Protein AF-A0A520H0C1-F1 (afdb_monomer_lite)

Secondary structure (DSSP, 8-state):
--S-SB-TT-EEEEEEETTTTEEEEEEET-BS-HHHHHHHHHTS--B---SSS-SEEEEPPHHHHHHHHHHHHHHHHHHH--SSPPP----EEEE--S-GGG--GGGGS---S-S-TT-------

Foldseek 3Di:
DPDQQFAPPKDWDWFQDDPVRQTDIDIPRGGNDVPVVVVQLVPFDWDDDDQQEAFTKGFDDQVSVQSVQVNCQVVCCVRLVPVRQDHDPTDIDGDHPQDPVRRDPNNVDDDDPDDDSNDDDDDDD

Radius of gyration: 15.86 Å; chains: 1; bounding box: 33×43×38 Å

Structure (mmCIF, N/CA/C/O backbone):
data_AF-A0A520H0C1-F1
#
_entry.id   AF-A0A520H0C1-F1
#
loop_
_atom_site.group_PDB
_atom_site.id
_atom_site.type_symbol
_atom_site.label_atom_id
_atom_site.label_alt_id
_atom_site.label_comp_id
_atom_site.label_asym_id
_atom_site.label_entity_id
_atom_site.label_seq_id
_atom_site.pdbx_PDB_ins_code
_atom_site.Cartn_x
_atom_site.Cartn_y
_atom_site.Cartn_z
_atom_site.occupancy
_atom_site.B_iso_or_equiv
_atom_site.auth_seq_id
_atom_site.auth_comp_id
_atom_site.auth_asym_id
_atom_site.auth_atom_id
_atom_site.pdbx_PDB_model_num
ATOM 1 N N . MET A 1 1 ? -1.004 19.039 -4.896 1.00 57.31 1 MET A N 1
ATOM 2 C CA . MET A 1 1 ? -2.055 18.225 -5.542 1.00 57.31 1 MET A CA 1
ATOM 3 C C . MET A 1 1 ? -3.359 18.642 -4.912 1.00 57.31 1 MET A C 1
ATOM 5 O O . MET A 1 1 ? -3.452 18.529 -3.699 1.00 57.31 1 MET A O 1
ATOM 9 N N . ASP A 1 2 ? -4.301 19.153 -5.699 1.00 68.19 2 ASP A N 1
ATOM 10 C CA . ASP A 1 2 ? -5.553 19.696 -5.152 1.00 68.19 2 ASP A CA 1
ATOM 11 C C . ASP A 1 2 ? -6.660 18.634 -5.033 1.00 68.19 2 AS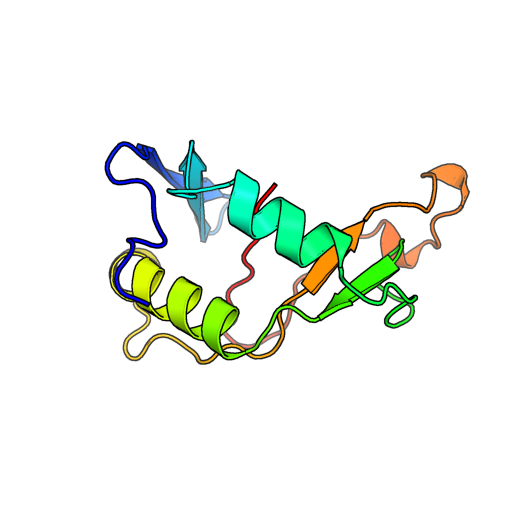P A C 1
ATOM 13 O O . ASP A 1 2 ? -7.619 18.823 -4.288 1.00 68.19 2 ASP A O 1
ATOM 17 N N . ASP A 1 3 ? -6.496 17.485 -5.697 1.00 79.62 3 ASP A N 1
ATOM 18 C CA . ASP A 1 3 ? -7.437 16.369 -5.611 1.00 79.62 3 ASP A CA 1
ATOM 19 C C . ASP A 1 3 ? -7.146 15.461 -4.405 1.00 79.62 3 ASP A C 1
ATOM 21 O O . ASP A 1 3 ? -5.976 15.193 -4.096 1.00 79.62 3 ASP A O 1
ATOM 25 N N . PRO A 1 4 ? -8.189 14.941 -3.730 1.00 88.75 4 PRO A N 1
ATOM 26 C CA . PRO A 1 4 ? -8.014 14.024 -2.614 1.00 88.75 4 PRO A CA 1
ATOM 27 C C . PRO A 1 4 ? -7.327 12.734 -3.074 1.00 88.75 4 PRO A C 1
ATOM 29 O O . PRO A 1 4 ? -7.689 12.151 -4.090 1.00 88.75 4 PRO A O 1
ATOM 32 N N . ILE A 1 5 ? -6.355 12.252 -2.296 1.00 95.25 5 ILE A N 1
ATOM 33 C CA . ILE A 1 5 ? -5.699 10.959 -2.553 1.00 95.25 5 ILE A CA 1
ATOM 34 C C . ILE A 1 5 ? -6.626 9.799 -2.185 1.00 95.25 5 ILE A C 1
ATOM 36 O O . ILE A 1 5 ? -6.772 8.838 -2.945 1.00 95.25 5 ILE A O 1
ATOM 40 N N . LEU A 1 6 ? -7.262 9.905 -1.018 1.00 97.44 6 LEU A N 1
ATOM 41 C CA . LEU A 1 6 ? -8.152 8.882 -0.492 1.00 97.44 6 LEU A CA 1
ATOM 42 C C . LEU A 1 6 ? -9.588 9.132 -0.939 1.00 97.44 6 LEU A C 1
ATOM 44 O O . LEU A 1 6 ? -10.094 10.249 -0.835 1.00 97.44 6 LEU A O 1
ATOM 48 N N . ASN A 1 7 ? -10.272 8.076 -1.361 1.00 97.88 7 ASN A N 1
ATOM 49 C CA . ASN A 1 7 ? -11.693 8.128 -1.669 1.00 97.88 7 ASN A CA 1
ATOM 50 C C . ASN A 1 7 ? -12.487 8.537 -0.411 1.00 97.88 7 ASN A C 1
ATOM 52 O O . ASN A 1 7 ? -12.335 7.902 0.642 1.00 97.88 7 ASN A O 1
ATOM 56 N N . PRO A 1 8 ? -13.341 9.574 -0.465 1.00 95.94 8 PRO A N 1
ATOM 57 C CA . PRO A 1 8 ? -14.160 9.965 0.681 1.00 95.94 8 PRO A CA 1
ATOM 58 C C . PRO A 1 8 ? -15.211 8.914 1.064 1.00 95.94 8 PRO A C 1
ATOM 60 O O . PRO A 1 8 ? -15.639 8.894 2.213 1.00 95.94 8 PRO A O 1
ATOM 63 N N . ALA A 1 9 ? -15.606 8.039 0.134 1.00 97.50 9 ALA A N 1
ATOM 64 C CA . ALA A 1 9 ? -16.568 6.963 0.367 1.00 97.50 9 ALA A CA 1
ATOM 65 C C . ALA A 1 9 ? -15.923 5.636 0.814 1.00 97.50 9 ALA A C 1
ATOM 67 O O . ALA A 1 9 ? -16.641 4.653 0.988 1.00 97.50 9 ALA A O 1
ATOM 68 N N . ARG A 1 10 ? -14.592 5.595 0.999 1.00 98.19 10 ARG A N 1
ATOM 69 C CA . ARG A 1 10 ? -13.865 4.395 1.448 1.00 98.19 10 ARG A CA 1
ATOM 70 C C . ARG A 1 10 ? -14.419 3.857 2.765 1.00 98.19 10 ARG A C 1
ATOM 72 O O . ARG A 1 10 ? -14.776 4.630 3.659 1.00 98.19 10 ARG A O 1
ATOM 79 N N . THR A 1 11 ? -14.384 2.544 2.939 1.00 98.44 11 THR A N 1
ATOM 80 C CA . THR A 1 11 ? -14.671 1.909 4.230 1.00 98.44 11 THR A CA 1
ATOM 81 C C . THR A 1 11 ? -13.377 1.500 4.909 1.00 98.44 11 THR A C 1
ATOM 83 O O . THR A 1 11 ? -12.449 1.034 4.259 1.00 98.44 11 THR A O 1
ATOM 86 N N . VAL A 1 12 ? -13.304 1.688 6.226 1.00 98.44 12 VAL A N 1
ATOM 87 C CA . VAL A 1 12 ? -12.127 1.345 7.032 1.00 98.44 12 VAL A CA 1
ATOM 88 C C . VAL A 1 12 ? -12.534 0.324 8.084 1.00 98.44 12 VAL A C 1
ATOM 90 O O . VAL A 1 12 ? -13.474 0.554 8.845 1.00 98.44 12 VAL A O 1
ATOM 93 N N . ALA A 1 13 ? -11.799 -0.780 8.153 1.00 98.31 13 ALA A N 1
ATOM 94 C CA . ALA A 1 13 ? -11.926 -1.790 9.190 1.00 98.31 13 ALA A CA 1
ATOM 95 C C . ALA A 1 13 ? -10.570 -2.033 9.860 1.00 98.31 13 ALA A C 1
ATOM 97 O O . ALA A 1 13 ? -9.534 -2.098 9.200 1.00 98.31 13 ALA A O 1
ATOM 98 N N . VAL A 1 14 ? -10.578 -2.187 11.185 1.00 98.19 14 VAL A N 1
ATOM 99 C CA . VAL A 1 14 ? -9.389 -2.565 11.956 1.00 98.19 14 VAL A CA 1
ATOM 100 C C . VAL A 1 14 ? -9.596 -3.962 12.519 1.00 98.19 14 VAL A C 1
ATOM 102 O O . VAL A 1 14 ? -10.467 -4.197 13.357 1.00 98.19 14 VAL A O 1
ATOM 105 N N . HIS A 1 15 ? -8.762 -4.890 12.073 1.00 97.94 15 HIS A N 1
ATOM 106 C CA . HIS A 1 15 ? -8.725 -6.267 12.537 1.00 97.94 15 HIS A CA 1
ATOM 107 C C . HIS A 1 15 ? -7.624 -6.451 13.581 1.00 97.94 15 HIS A C 1
ATOM 109 O O . HIS A 1 15 ? -6.693 -5.654 13.685 1.00 97.94 15 HIS A O 1
ATOM 115 N N . ARG A 1 16 ? -7.730 -7.516 14.377 1.00 97.44 16 ARG A N 1
ATOM 116 C CA . ARG A 1 16 ? -6.712 -7.917 15.354 1.00 97.44 16 ARG A CA 1
ATOM 117 C C . ARG A 1 16 ? -6.230 -9.309 14.981 1.00 97.44 16 ARG A C 1
ATOM 119 O O . ARG A 1 16 ? -7.015 -10.252 15.029 1.00 97.44 16 ARG A O 1
ATOM 126 N N . GLN A 1 17 ? -4.965 -9.418 14.595 1.00 94.88 17 GLN A N 1
ATOM 127 C CA . GLN A 1 17 ? -4.382 -10.640 14.057 1.00 94.88 17 GLN A CA 1
ATOM 128 C C . GLN A 1 17 ? -3.484 -11.334 15.089 1.00 94.88 17 GLN A C 1
ATOM 130 O O . GLN A 1 17 ? -2.701 -10.692 15.791 1.00 94.88 17 GLN A O 1
ATOM 135 N N . GLY A 1 18 ? -3.580 -12.665 15.149 1.00 94.62 18 GLY A N 1
ATOM 136 C CA . GLY A 1 18 ? -2.745 -13.505 16.011 1.00 94.62 18 GLY A CA 1
ATOM 137 C C . GLY A 1 18 ? -3.030 -13.363 17.512 1.00 94.62 18 GLY A C 1
ATOM 138 O O . GLY A 1 18 ? -3.917 -12.625 17.941 1.00 94.62 18 GLY A O 1
ATOM 139 N N . ALA A 1 19 ? -2.259 -14.091 18.326 1.00 96.44 19 ALA A N 1
ATOM 140 C CA . ALA A 1 19 ? -2.388 -14.064 19.787 1.00 96.44 19 ALA A CA 1
ATOM 141 C C . ALA A 1 19 ? -1.998 -12.702 20.388 1.00 96.44 19 ALA A C 1
ATOM 143 O O . ALA A 1 19 ? -2.582 -12.267 21.377 1.00 96.44 19 ALA A O 1
ATOM 144 N N . GLU A 1 20 ? -1.057 -12.007 19.749 1.00 93.12 20 GLU A N 1
ATOM 145 C CA . GLU A 1 20 ? -0.596 -10.668 20.134 1.00 93.12 20 GLU A CA 1
ATOM 146 C C . GLU A 1 20 ? -1.611 -9.565 19.816 1.00 93.12 20 GLU A C 1
ATOM 148 O O . GLU A 1 20 ? -1.456 -8.433 20.267 1.00 93.12 20 GLU A O 1
ATOM 153 N N . ARG A 1 21 ? -2.670 -9.885 19.058 1.00 95.44 21 ARG A N 1
ATOM 154 C CA . ARG A 1 21 ? -3.700 -8.931 18.630 1.00 95.44 21 ARG A CA 1
ATOM 155 C C . ARG A 1 21 ? -3.117 -7.727 17.877 1.00 95.44 21 ARG A C 1
ATOM 157 O O . ARG A 1 21 ? -3.608 -6.603 18.042 1.00 95.44 21 ARG A O 1
ATOM 164 N N . GLN A 1 22 ? -2.119 -7.967 17.026 1.00 93.44 22 GLN A N 1
ATOM 165 C CA . GLN A 1 22 ? -1.528 -6.920 16.194 1.00 93.44 22 GLN A CA 1
ATOM 166 C C . GLN A 1 22 ? -2.617 -6.290 15.311 1.00 93.44 22 GLN A C 1
ATOM 168 O O . GLN A 1 22 ? -3.396 -7.030 14.694 1.00 93.44 22 GLN A O 1
ATOM 173 N N . PRO A 1 23 ? -2.758 -4.952 15.298 1.00 96.50 23 PRO A N 1
ATOM 174 C CA . PRO A 1 23 ? -3.744 -4.295 14.455 1.00 96.50 23 PRO A CA 1
ATOM 175 C C . PRO A 1 23 ? -3.401 -4.454 12.971 1.00 96.50 23 PRO A C 1
ATOM 177 O O . PRO A 1 23 ? -2.252 -4.304 12.570 1.00 96.50 23 PRO A O 1
ATOM 180 N N . VAL A 1 24 ? -4.419 -4.719 12.155 1.00 97.19 24 VAL A N 1
ATOM 181 C CA . VAL A 1 24 ? -4.333 -4.704 10.690 1.00 97.19 24 VAL A CA 1
ATOM 182 C C . VAL A 1 24 ? -5.453 -3.823 10.167 1.00 97.19 24 VAL A C 1
ATOM 184 O O . VAL A 1 24 ? -6.620 -4.057 10.481 1.00 97.19 24 VAL A O 1
ATOM 187 N N . ILE A 1 25 ? -5.099 -2.811 9.384 1.00 98.12 25 ILE A N 1
ATOM 188 C CA . ILE A 1 25 ? -6.063 -1.899 8.771 1.00 98.12 25 ILE A CA 1
ATOM 189 C C . ILE A 1 25 ? -6.387 -2.409 7.373 1.00 98.12 25 ILE A C 1
ATOM 191 O O . ILE A 1 25 ? -5.485 -2.630 6.569 1.00 98.12 25 ILE A O 1
ATOM 195 N N . VAL A 1 26 ? -7.673 -2.570 7.088 1.00 98.19 26 VAL A N 1
ATOM 196 C CA . VAL A 1 26 ? -8.192 -2.847 5.749 1.00 98.19 26 VAL A CA 1
ATOM 197 C C . VAL A 1 26 ? -9.017 -1.645 5.318 1.00 98.19 26 VAL A C 1
ATOM 199 O O . VAL A 1 26 ? -9.875 -1.174 6.068 1.00 98.19 26 VAL A O 1
ATOM 202 N N . ILE A 1 27 ? -8.713 -1.122 4.132 1.00 98.38 27 ILE A N 1
ATOM 203 C CA . ILE A 1 27 ? -9.413 0.016 3.541 1.00 98.38 27 ILE A CA 1
ATOM 204 C C . ILE A 1 27 ? -9.920 -0.406 2.167 1.00 98.38 27 ILE A C 1
ATOM 206 O O . ILE A 1 27 ? -9.115 -0.594 1.255 1.00 98.38 27 ILE A O 1
ATOM 210 N N . ASP A 1 28 ? -11.234 -0.539 2.023 1.00 98.44 28 ASP A N 1
ATOM 211 C CA . ASP A 1 28 ? -11.845 -0.838 0.728 1.00 98.44 28 ASP A CA 1
ATOM 212 C C . ASP A 1 28 ? -12.091 0.458 -0.049 1.00 98.44 28 ASP A C 1
ATOM 214 O O . ASP A 1 28 ? -12.369 1.512 0.534 1.00 98.44 28 ASP A O 1
ATOM 218 N N . ASP A 1 29 ? -11.962 0.376 -1.375 1.00 97.62 29 ASP A N 1
ATOM 219 C CA . ASP A 1 29 ? -12.076 1.505 -2.302 1.00 97.62 29 ASP A CA 1
ATOM 220 C C . ASP A 1 29 ? -11.173 2.694 -1.931 1.00 97.62 29 ASP A C 1
ATOM 222 O O . ASP A 1 29 ? -11.589 3.844 -2.015 1.00 97.62 29 ASP A O 1
ATOM 226 N N . VAL A 1 30 ? -9.928 2.432 -1.509 1.00 97.75 30 VAL A N 1
ATOM 227 C CA . VAL A 1 30 ? -9.034 3.430 -0.888 1.00 97.75 30 VAL A CA 1
ATOM 228 C C . VAL A 1 30 ? -8.690 4.639 -1.767 1.00 97.75 30 VAL A C 1
ATOM 230 O O . VAL A 1 30 ? -8.611 5.749 -1.243 1.00 97.75 30 VAL A O 1
ATOM 233 N N . LEU A 1 31 ? -8.488 4.465 -3.076 1.00 97.31 31 LEU A N 1
ATOM 234 C CA . LEU A 1 31 ? -8.015 5.526 -3.979 1.00 97.31 31 LEU A CA 1
ATOM 235 C C . LEU A 1 31 ? -9.180 6.343 -4.545 1.00 97.31 31 LEU A C 1
ATOM 237 O O . LEU A 1 31 ? -10.119 5.772 -5.093 1.00 97.31 31 LEU A O 1
ATOM 241 N N . ALA A 1 32 ? -9.095 7.675 -4.487 1.00 97.44 32 ALA A N 1
ATOM 242 C CA . ALA A 1 32 ? -10.112 8.544 -5.092 1.00 97.44 32 ALA A CA 1
ATOM 243 C C . ALA A 1 32 ? -10.112 8.477 -6.630 1.00 97.44 32 ALA A C 1
ATOM 245 O O . ALA A 1 32 ? -11.172 8.500 -7.249 1.00 97.44 32 ALA A O 1
ATOM 246 N N . ASP A 1 33 ? -8.928 8.359 -7.240 1.00 96.69 33 ASP A N 1
ATOM 247 C CA . ASP A 1 33 ? -8.754 8.187 -8.686 1.00 96.69 33 ASP A CA 1
ATOM 248 C C . ASP A 1 33 ? -7.797 7.020 -8.986 1.00 96.69 33 ASP A C 1
ATOM 250 O O . ASP A 1 33 ? -6.606 7.226 -9.238 1.00 96.69 33 ASP A O 1
ATOM 254 N N . PRO A 1 34 ? -8.287 5.768 -8.981 1.00 96.25 34 PRO A N 1
ATOM 255 C CA . PRO A 1 34 ? -7.456 4.611 -9.301 1.00 96.25 34 PRO A CA 1
ATOM 256 C C . PRO A 1 34 ? -6.894 4.639 -10.735 1.00 96.25 34 PRO A C 1
ATOM 258 O O . PRO A 1 34 ? -5.880 4.000 -11.011 1.00 96.25 34 PRO A O 1
ATOM 261 N N . ALA A 1 35 ? -7.539 5.342 -11.678 1.00 96.88 35 ALA A N 1
ATOM 262 C CA . ALA A 1 35 ? -7.078 5.406 -13.066 1.00 96.88 35 ALA A CA 1
ATOM 263 C C . ALA A 1 35 ? -5.765 6.187 -13.180 1.00 96.88 35 ALA A C 1
ATOM 265 O O . ALA A 1 35 ? -4.846 5.742 -13.865 1.00 96.88 35 ALA A O 1
ATOM 266 N N . ARG A 1 36 ? -5.640 7.287 -12.437 1.00 95.50 36 ARG A N 1
ATOM 267 C CA . ARG A 1 36 ? -4.408 8.071 -12.356 1.00 95.50 36 ARG A CA 1
ATOM 268 C C . ARG A 1 36 ? -3.221 7.272 -11.799 1.00 95.50 36 ARG A C 1
ATOM 270 O O . ARG A 1 36 ? -2.121 7.374 -12.338 1.00 95.50 36 ARG A O 1
ATOM 277 N N . TRP A 1 37 ? -3.430 6.456 -10.763 1.00 96.06 37 TRP A N 1
ATOM 278 C CA . TRP A 1 37 ? -2.374 5.583 -10.223 1.00 96.06 37 TRP A CA 1
ATOM 279 C C . TRP A 1 37 ? -1.972 4.487 -11.213 1.00 96.06 37 TRP A C 1
ATOM 281 O O . TRP A 1 37 ? -0.783 4.220 -11.374 1.00 96.06 37 TRP A O 1
ATOM 291 N N . ARG A 1 38 ? -2.940 3.902 -11.933 1.00 97.06 38 ARG A N 1
ATOM 292 C CA . ARG A 1 38 ? -2.662 2.931 -13.002 1.00 97.06 38 ARG A CA 1
ATOM 293 C C . ARG A 1 38 ? -1.852 3.539 -14.142 1.00 97.06 38 ARG A C 1
ATOM 295 O O . ARG A 1 38 ? -0.858 2.947 -14.535 1.00 97.06 38 ARG A O 1
ATOM 302 N N . ALA A 1 39 ? -2.208 4.733 -14.612 1.00 97.38 39 ALA A N 1
ATOM 303 C CA . ALA A 1 39 ? -1.457 5.417 -15.664 1.00 97.38 39 ALA A CA 1
ATOM 304 C C . ALA A 1 39 ? -0.002 5.709 -15.246 1.00 97.38 39 ALA A C 1
ATOM 306 O O . ALA A 1 39 ? 0.922 5.528 -16.037 1.00 97.38 39 ALA A O 1
ATOM 307 N N . ALA A 1 40 ? 0.221 6.113 -13.988 1.00 96.31 40 ALA A N 1
ATOM 308 C CA . ALA A 1 40 ? 1.570 6.284 -13.446 1.00 96.31 40 ALA A CA 1
ATOM 309 C C . ALA A 1 40 ? 2.337 4.951 -13.386 1.00 96.31 40 ALA A C 1
ATOM 311 O O . ALA A 1 40 ? 3.505 4.893 -13.767 1.00 96.31 40 ALA A O 1
ATOM 312 N N . ALA A 1 41 ? 1.669 3.875 -12.961 1.00 97.50 41 ALA A N 1
ATOM 313 C CA . ALA A 1 41 ? 2.250 2.540 -12.928 1.00 97.50 41 ALA A CA 1
ATOM 314 C C . ALA A 1 41 ? 2.607 2.027 -14.332 1.00 97.50 41 ALA A C 1
ATOM 316 O O . ALA A 1 41 ? 3.661 1.423 -14.488 1.00 97.50 41 ALA A O 1
ATOM 317 N N . GLU A 1 42 ? 1.781 2.273 -15.351 1.00 97.75 42 GLU A N 1
ATOM 318 C CA . GLU A 1 42 ? 2.035 1.876 -16.746 1.00 97.75 42 GLU A CA 1
ATOM 319 C C . GLU A 1 42 ? 3.270 2.562 -17.346 1.00 97.75 42 GLU A C 1
ATOM 321 O O . GLU A 1 42 ? 3.964 1.968 -18.170 1.00 97.75 42 GLU A O 1
ATOM 326 N N . ALA A 1 43 ? 3.572 3.788 -16.913 1.00 97.06 43 ALA A N 1
ATOM 327 C CA . ALA A 1 43 ? 4.745 4.544 -17.350 1.00 97.06 43 ALA A CA 1
ATOM 328 C C . ALA A 1 43 ? 6.041 4.182 -16.594 1.00 97.06 43 ALA A C 1
ATOM 330 O O . ALA A 1 43 ? 7.102 4.723 -16.910 1.00 97.06 43 ALA A O 1
ATOM 331 N N . GLY A 1 44 ? 5.967 3.312 -15.582 1.00 96.75 44 GLY A N 1
ATOM 332 C CA . GLY A 1 44 ? 7.103 2.950 -14.738 1.00 96.75 44 GLY A CA 1
ATOM 333 C C . GLY A 1 44 ? 8.175 2.132 -15.467 1.00 96.75 44 GLY A C 1
ATOM 334 O O . GLY A 1 44 ? 7.872 1.289 -16.310 1.00 96.75 44 GLY A O 1
ATOM 335 N N . ASP A 1 45 ? 9.441 2.335 -15.095 1.00 96.81 45 ASP A N 1
ATOM 336 C CA . ASP A 1 45 ? 10.554 1.490 -15.543 1.00 96.81 45 ASP A CA 1
ATOM 337 C C . ASP A 1 45 ? 10.696 0.276 -14.613 1.00 96.81 45 ASP A C 1
ATOM 339 O O . ASP A 1 45 ? 11.162 0.388 -13.474 1.00 96.81 45 ASP A O 1
ATOM 343 N N . TYR A 1 46 ? 10.220 -0.884 -15.072 1.00 97.81 46 TYR A N 1
ATOM 344 C CA . TYR A 1 46 ? 10.158 -2.095 -14.259 1.00 97.81 46 TYR A CA 1
ATOM 345 C C . TYR A 1 46 ? 11.428 -2.927 -14.367 1.00 97.81 46 TYR A C 1
ATOM 347 O O . TYR A 1 46 ? 11.782 -3.443 -15.428 1.00 97.81 46 TYR A O 1
ATOM 355 N N . ALA A 1 47 ? 12.031 -3.197 -13.215 1.00 96.44 47 ALA A N 1
ATOM 356 C CA . ALA A 1 47 ? 13.177 -4.082 -13.098 1.00 96.44 47 ALA A CA 1
ATOM 357 C C . ALA A 1 47 ? 13.040 -5.021 -11.898 1.00 96.44 47 ALA A C 1
ATOM 359 O O . ALA A 1 47 ? 12.205 -4.846 -11.010 1.00 96.44 47 ALA A O 1
ATOM 360 N N . ARG A 1 48 ? 13.881 -6.056 -11.850 1.00 93.56 48 ARG A N 1
ATOM 361 C CA . ARG A 1 48 ? 14.006 -6.883 -10.644 1.00 93.56 48 ARG A CA 1
ATOM 362 C C . ARG A 1 48 ? 14.723 -6.075 -9.565 1.00 93.56 48 ARG A C 1
ATOM 364 O O . ARG A 1 48 ? 15.847 -5.634 -9.788 1.00 93.56 48 ARG A O 1
ATOM 371 N N . VAL A 1 49 ? 14.107 -5.945 -8.391 1.00 86.12 49 VAL A N 1
ATOM 372 C CA . VAL A 1 49 ? 14.691 -5.235 -7.243 1.00 86.12 49 VAL A CA 1
ATOM 373 C C . VAL A 1 49 ? 14.983 -6.241 -6.130 1.00 86.12 49 VAL A C 1
ATOM 375 O O . VAL A 1 49 ? 14.090 -6.684 -5.413 1.00 86.12 49 VAL A O 1
ATOM 378 N N . GLY A 1 50 ? 16.255 -6.628 -6.009 1.00 85.62 50 GLY A N 1
ATOM 379 C CA . GLY A 1 50 ? 16.727 -7.567 -4.989 1.00 85.62 50 GLY A CA 1
ATOM 380 C C . GLY A 1 50 ? 16.370 -9.040 -5.245 1.00 85.62 50 GLY A C 1
ATOM 381 O O . GLY A 1 50 ? 15.822 -9.419 -6.280 1.00 85.62 50 GLY A O 1
ATOM 382 N N . ALA A 1 51 ? 16.740 -9.901 -4.292 1.00 84.69 51 ALA A N 1
ATOM 383 C CA . ALA A 1 51 ? 16.544 -11.353 -4.384 1.00 84.69 51 ALA A CA 1
ATOM 384 C C . ALA A 1 51 ? 15.309 -11.862 -3.615 1.00 84.69 51 ALA A C 1
ATOM 386 O O . ALA A 1 51 ? 14.819 -12.960 -3.888 1.00 84.69 51 ALA A O 1
ATOM 387 N N . HIS A 1 52 ? 14.811 -11.078 -2.656 1.00 88.19 52 HIS A N 1
ATOM 388 C CA . HIS A 1 52 ? 13.816 -11.525 -1.676 1.00 88.19 52 HIS A CA 1
ATOM 389 C C . HIS A 1 52 ? 12.374 -11.405 -2.165 1.00 88.19 52 HIS A C 1
ATOM 391 O O . HIS A 1 52 ? 11.544 -12.231 -1.800 1.00 88.19 52 HIS A O 1
ATOM 397 N N . TYR A 1 53 ? 12.090 -10.439 -3.037 1.00 88.75 53 TYR A N 1
ATOM 398 C CA . TYR A 1 53 ? 10.754 -10.233 -3.581 1.00 88.75 53 TYR A CA 1
ATOM 399 C C . TYR A 1 53 ? 10.701 -10.706 -5.038 1.00 88.75 53 TYR A C 1
ATOM 401 O O . TYR A 1 53 ? 11.501 -10.246 -5.858 1.00 88.75 53 TYR A O 1
ATOM 409 N N . PRO A 1 54 ? 9.817 -11.658 -5.379 1.00 91.81 54 PRO A N 1
ATOM 410 C CA . PRO A 1 54 ? 9.663 -12.107 -6.755 1.00 91.81 54 PRO A CA 1
ATOM 411 C C . PRO A 1 54 ? 9.015 -11.025 -7.627 1.00 91.81 54 PRO A C 1
ATOM 413 O O . PRO A 1 54 ? 8.325 -10.137 -7.132 1.00 91.81 54 PRO A O 1
ATOM 416 N N . GLY A 1 55 ? 9.181 -11.148 -8.943 1.00 94.31 55 GLY A N 1
ATOM 417 C CA . GLY A 1 55 ? 8.582 -10.231 -9.907 1.00 94.31 55 GLY A CA 1
ATOM 418 C C . GLY A 1 55 ? 9.458 -9.033 -10.271 1.00 94.31 55 GLY A C 1
ATOM 419 O O . GLY A 1 55 ? 10.688 -9.082 -10.171 1.00 94.31 55 GLY A O 1
ATOM 420 N N . VAL A 1 56 ? 8.803 -7.976 -10.750 1.00 96.56 56 VAL A N 1
ATOM 421 C CA . VAL A 1 56 ? 9.431 -6.711 -11.154 1.00 96.56 56 VAL A CA 1
ATOM 422 C C . VAL A 1 56 ? 8.758 -5.536 -10.459 1.00 96.56 56 VAL A C 1
ATOM 424 O O . VAL A 1 56 ? 7.584 -5.607 -10.092 1.00 96.56 56 VAL A O 1
ATOM 427 N N . ARG A 1 57 ? 9.514 -4.457 -10.270 1.00 97.56 57 ARG A N 1
ATOM 428 C CA . ARG A 1 57 ? 9.076 -3.249 -9.579 1.00 97.56 57 ARG A CA 1
ATOM 429 C C . ARG A 1 57 ? 9.535 -1.999 -10.313 1.00 97.56 57 ARG A C 1
ATOM 431 O O . ARG A 1 57 ? 10.625 -2.001 -10.880 1.00 97.56 57 ARG A O 1
ATOM 438 N N . ALA A 1 58 ? 8.728 -0.953 -10.226 1.00 97.56 58 ALA A N 1
ATOM 439 C CA . ALA A 1 58 ? 9.083 0.416 -10.577 1.00 97.56 58 ALA A CA 1
ATOM 440 C C . ALA A 1 58 ? 8.913 1.29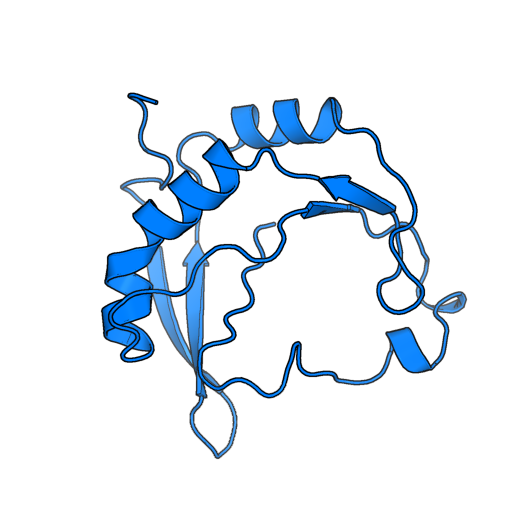7 -9.332 1.00 97.56 58 ALA A C 1
ATOM 442 O O . ALA A 1 58 ? 8.019 1.050 -8.519 1.00 97.56 58 ALA A O 1
ATOM 443 N N . PHE A 1 59 ? 9.769 2.301 -9.151 1.00 96.94 59 PHE A N 1
ATOM 444 C CA . PHE A 1 59 ? 9.625 3.237 -8.033 1.00 96.94 59 PHE A CA 1
ATOM 445 C C . PHE A 1 59 ? 8.347 4.066 -8.179 1.00 96.94 59 PHE A C 1
ATOM 447 O O . PHE A 1 59 ? 8.010 4.513 -9.275 1.00 96.94 59 PHE A O 1
ATOM 454 N N . VAL A 1 60 ? 7.655 4.287 -7.063 1.00 97.50 60 VAL A N 1
ATOM 455 C CA . VAL A 1 60 ? 6.621 5.323 -6.973 1.00 97.50 60 VAL A CA 1
ATOM 456 C C . VAL A 1 60 ? 7.323 6.661 -6.773 1.00 97.50 60 VAL A C 1
ATOM 458 O O . VAL A 1 60 ? 8.312 6.745 -6.041 1.00 97.50 60 VAL A O 1
ATOM 461 N N . ASP A 1 61 ? 6.811 7.703 -7.421 1.00 95.50 61 ASP A N 1
ATOM 462 C CA . ASP A 1 61 ? 7.280 9.067 -7.200 1.00 95.50 61 ASP A CA 1
ATOM 463 C C . ASP A 1 61 ? 7.195 9.442 -5.708 1.00 95.50 61 ASP A C 1
ATOM 465 O O . ASP A 1 61 ? 6.209 9.136 -5.027 1.00 95.50 61 ASP A O 1
ATOM 469 N N . ARG A 1 62 ? 8.245 10.085 -5.187 1.00 95.75 62 ARG A N 1
ATOM 470 C CA . ARG A 1 62 ? 8.349 10.386 -3.755 1.00 95.75 62 ARG A CA 1
ATOM 471 C C . ARG A 1 62 ? 7.204 11.275 -3.273 1.00 95.75 62 ARG A C 1
ATOM 473 O O . ARG A 1 62 ? 6.646 10.982 -2.218 1.00 95.75 62 ARG A O 1
ATOM 480 N N . ASP A 1 63 ? 6.802 12.278 -4.049 1.00 95.44 63 ASP A N 1
ATOM 481 C CA . ASP A 1 63 ? 5.743 13.205 -3.641 1.00 95.44 63 ASP A CA 1
ATOM 482 C C . ASP A 1 63 ? 4.394 12.483 -3.531 1.00 95.44 63 ASP A C 1
ATOM 484 O O . ASP A 1 63 ? 3.573 12.799 -2.670 1.00 95.44 63 ASP A O 1
ATOM 488 N N . TRP A 1 64 ? 4.163 11.468 -4.368 1.00 95.81 64 TRP A N 1
ATOM 489 C CA . TRP A 1 64 ? 2.959 10.639 -4.296 1.00 95.81 64 TRP A CA 1
ATOM 490 C C . TRP A 1 64 ? 2.962 9.720 -3.080 1.00 95.81 64 TRP A C 1
ATOM 492 O O . TRP A 1 64 ? 1.930 9.563 -2.422 1.00 95.81 64 TRP A O 1
ATOM 502 N N . ALA A 1 65 ? 4.108 9.110 -2.778 1.00 97.00 65 ALA A N 1
ATOM 503 C CA . ALA A 1 65 ? 4.242 8.248 -1.614 1.00 97.00 65 ALA A CA 1
ATOM 504 C C . ALA A 1 65 ? 4.094 9.048 -0.310 1.00 97.00 65 ALA A C 1
ATOM 506 O O . ALA A 1 65 ? 3.353 8.633 0.584 1.00 97.00 65 ALA A O 1
ATOM 507 N N . ASP A 1 66 ? 4.725 10.221 -0.230 1.00 96.88 66 ASP A N 1
ATOM 508 C CA . ASP A 1 66 ? 4.625 11.113 0.924 1.00 96.88 66 ASP A CA 1
ATOM 509 C C . ASP A 1 66 ? 3.191 11.661 1.075 1.00 96.88 66 ASP A C 1
ATOM 511 O O . ASP A 1 66 ? 2.649 11.642 2.179 1.00 96.88 66 ASP A O 1
ATOM 515 N N . ALA A 1 67 ? 2.506 12.011 -0.022 1.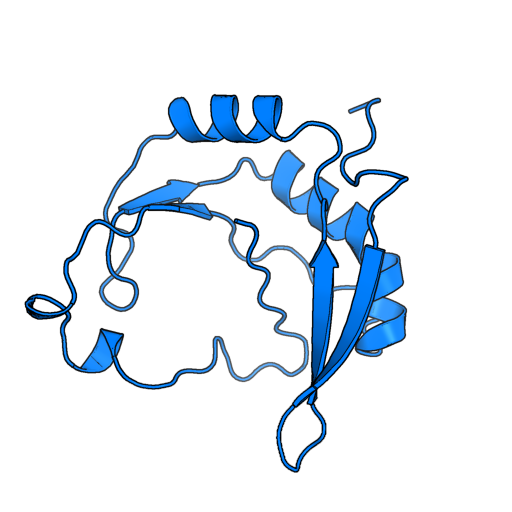00 95.81 67 ALA A N 1
ATOM 516 C CA . ALA A 1 67 ? 1.098 12.420 0.023 1.00 95.81 67 ALA A CA 1
ATOM 517 C C . ALA A 1 67 ? 0.147 11.298 0.483 1.00 95.81 67 ALA A C 1
ATOM 519 O O . ALA A 1 67 ? -0.805 11.559 1.220 1.00 95.81 67 ALA A O 1
ATOM 520 N N . MET A 1 68 ? 0.387 10.045 0.076 1.00 96.88 68 MET A N 1
ATOM 521 C CA . MET A 1 68 ? -0.359 8.886 0.586 1.00 96.88 68 MET A CA 1
ATOM 522 C C . MET A 1 68 ? -0.115 8.692 2.087 1.00 96.88 68 MET A C 1
ATOM 524 O O . MET A 1 68 ? -1.068 8.500 2.844 1.00 96.88 68 MET A O 1
ATOM 528 N N . ARG A 1 69 ? 1.146 8.783 2.531 1.00 96.81 69 ARG A N 1
ATOM 529 C CA . ARG A 1 69 ? 1.511 8.709 3.953 1.00 96.81 69 ARG A CA 1
ATOM 530 C C . ARG A 1 69 ? 0.793 9.785 4.755 1.00 96.81 69 ARG A C 1
ATOM 532 O O . ARG A 1 69 ? 0.188 9.460 5.772 1.00 96.81 69 ARG A O 1
ATOM 539 N N . ASP A 1 70 ? 0.818 11.031 4.293 1.00 96.81 70 ASP A N 1
ATOM 540 C CA . ASP A 1 70 ? 0.169 12.160 4.964 1.00 96.81 70 ASP A CA 1
ATOM 541 C C . ASP A 1 70 ? -1.353 11.966 5.038 1.00 96.81 70 ASP A C 1
ATOM 543 O O . ASP A 1 70 ? -1.963 12.204 6.081 1.00 96.81 70 ASP A O 1
ATOM 547 N N . ALA A 1 71 ? -1.974 11.458 3.969 1.00 96.50 71 ALA A N 1
ATOM 548 C CA . ALA A 1 71 ? -3.407 11.181 3.951 1.00 96.50 71 ALA A CA 1
ATOM 549 C C . ALA A 1 71 ? -3.815 10.039 4.902 1.00 96.50 71 ALA A C 1
ATOM 551 O O . ALA A 1 71 ? -4.912 10.063 5.466 1.00 96.50 71 ALA A O 1
ATOM 552 N N . LEU A 1 72 ? -2.944 9.044 5.097 1.00 96.81 72 LEU A N 1
ATOM 553 C CA . LEU A 1 72 ? -3.146 7.942 6.042 1.00 96.81 72 LEU A CA 1
ATOM 554 C C . LEU A 1 72 ? -2.721 8.292 7.476 1.00 96.81 72 LEU A C 1
ATOM 556 O O . LEU A 1 72 ? -3.102 7.576 8.402 1.00 96.81 72 LEU A O 1
ATOM 560 N N . ALA A 1 73 ? -1.966 9.375 7.681 1.00 96.81 73 ALA A N 1
ATOM 561 C CA . ALA A 1 73 ? -1.311 9.676 8.950 1.00 96.81 73 ALA A CA 1
ATOM 562 C C . ALA A 1 73 ? -2.255 9.682 10.169 1.00 96.81 73 ALA A C 1
ATOM 564 O O . ALA A 1 73 ? -1.910 9.027 11.152 1.00 96.81 73 ALA A O 1
ATOM 565 N N . PRO A 1 74 ? -3.457 10.297 10.133 1.00 96.00 74 PRO A N 1
ATOM 566 C CA . PRO A 1 74 ? -4.368 10.256 11.280 1.00 96.00 74 PRO A CA 1
ATOM 567 C C . PRO A 1 74 ? -4.765 8.825 11.668 1.00 96.00 74 PRO A C 1
ATOM 569 O O . PRO A 1 74 ? -4.761 8.458 12.837 1.00 96.00 74 PRO A O 1
ATOM 572 N N . LEU A 1 75 ? -5.038 7.982 10.670 1.00 96.31 75 LEU A N 1
ATOM 573 C CA . LEU A 1 75 ? -5.439 6.595 10.883 1.00 96.31 75 LEU A CA 1
ATOM 574 C C . LEU A 1 75 ? -4.282 5.740 11.423 1.00 96.31 75 LEU A C 1
ATOM 576 O O . LEU A 1 75 ? -4.500 4.868 12.269 1.00 96.31 75 LEU A O 1
ATOM 580 N N . LEU A 1 76 ? -3.058 5.996 10.948 1.00 96.69 76 LEU A N 1
ATOM 581 C CA . LEU A 1 76 ? -1.853 5.331 11.440 1.00 96.69 76 LEU A CA 1
ATOM 582 C C . LEU A 1 76 ? -1.540 5.736 12.886 1.00 96.69 76 LEU A C 1
ATOM 584 O O . LEU A 1 76 ? -1.278 4.861 13.713 1.00 96.69 76 LEU A O 1
ATOM 588 N N . ALA A 1 77 ? -1.626 7.030 13.198 1.00 96.50 77 ALA A N 1
ATOM 589 C CA . ALA A 1 77 ? -1.417 7.553 14.543 1.00 96.50 77 ALA A CA 1
ATOM 590 C C . ALA A 1 77 ? -2.415 6.946 15.539 1.00 96.50 77 ALA A C 1
ATOM 592 O O . ALA A 1 77 ? -1.999 6.376 16.547 1.00 96.50 77 ALA A O 1
ATOM 593 N N . ASP A 1 78 ? -3.710 6.960 15.214 1.00 96.62 78 ASP A N 1
ATOM 594 C CA . ASP A 1 78 ? -4.764 6.446 16.097 1.00 96.62 78 ASP A CA 1
ATOM 595 C C . ASP A 1 78 ? -4.680 4.926 16.305 1.00 96.62 78 ASP A C 1
ATOM 597 O O . ASP A 1 78 ? -4.913 4.420 17.405 1.00 96.62 78 ASP A O 1
ATOM 601 N N . THR A 1 79 ? -4.355 4.168 15.253 1.00 96.69 79 THR A N 1
ATOM 602 C CA . THR A 1 79 ? -4.400 2.697 15.308 1.00 96.69 79 THR A CA 1
ATOM 603 C C . THR A 1 79 ? -3.137 2.085 15.906 1.00 96.69 79 THR A C 1
ATOM 605 O O . THR A 1 79 ? -3.222 1.083 16.625 1.00 96.69 79 THR A O 1
ATOM 608 N N . PHE A 1 80 ? -1.975 2.664 15.594 1.00 95.38 80 PHE A N 1
ATOM 609 C CA . PHE A 1 80 ? -0.663 2.126 15.956 1.00 95.38 80 PHE A CA 1
ATOM 610 C C . PHE A 1 80 ? 0.065 2.957 17.023 1.00 95.38 80 PHE A C 1
ATOM 612 O O . PHE A 1 80 ? 1.163 2.580 17.417 1.00 95.38 80 PHE A O 1
ATOM 619 N N . ALA A 1 81 ? -0.537 4.049 17.514 1.00 94.38 81 ALA A N 1
ATOM 620 C CA . ALA A 1 81 ? 0.084 4.991 18.452 1.00 94.38 81 ALA A CA 1
ATOM 621 C C . ALA A 1 81 ? 1.398 5.598 17.917 1.00 94.38 81 ALA A C 1
ATOM 623 O O . ALA A 1 81 ? 2.375 5.749 18.649 1.00 94.38 81 ALA A O 1
ATOM 624 N N . LEU A 1 82 ? 1.412 5.932 16.623 1.00 92.69 82 LEU A N 1
ATOM 625 C CA . LEU A 1 82 ? 2.560 6.513 15.927 1.00 92.69 82 LEU A CA 1
ATOM 626 C C . LEU A 1 82 ? 2.394 8.030 15.782 1.00 92.69 82 LEU A C 1
ATOM 628 O O . LEU A 1 82 ? 1.747 8.497 14.848 1.00 92.69 82 LEU A O 1
ATOM 632 N N . ASP A 1 83 ? 2.994 8.794 16.692 1.00 90.81 83 ASP A N 1
ATOM 633 C CA . ASP A 1 83 ? 3.078 10.255 16.600 1.00 90.81 83 ASP A CA 1
ATOM 634 C C . ASP A 1 83 ? 4.505 10.728 16.959 1.00 90.81 83 ASP A C 1
ATOM 636 O O . ASP A 1 83 ? 4.909 10.615 18.122 1.00 90.81 83 ASP A O 1
ATOM 640 N N . PRO A 1 84 ? 5.307 11.205 15.983 1.00 92.06 84 PRO A N 1
ATOM 641 C CA . PRO A 1 84 ? 4.943 11.421 14.582 1.00 92.06 84 PRO A CA 1
ATOM 642 C C . PRO A 1 84 ? 4.842 10.118 13.773 1.00 92.06 84 PRO A C 1
ATOM 644 O O . PRO A 1 84 ? 5.538 9.137 14.042 1.00 92.06 84 PRO A O 1
ATOM 647 N N . VAL A 1 85 ? 4.025 10.132 12.715 1.00 94.81 85 VAL A N 1
ATOM 648 C CA . VAL A 1 85 ? 3.959 9.020 11.754 1.00 94.81 85 VAL A CA 1
ATOM 649 C C . VAL A 1 85 ? 5.286 8.911 10.983 1.00 94.81 85 VAL A C 1
ATOM 651 O O . VAL A 1 85 ? 5.761 9.927 10.458 1.00 94.81 85 VAL A O 1
ATOM 654 N N . PRO A 1 86 ? 5.869 7.702 10.860 1.00 94.94 86 PRO A N 1
ATOM 655 C CA . PRO A 1 86 ? 7.146 7.476 10.186 1.00 94.94 86 PRO A CA 1
ATOM 656 C C . PRO A 1 86 ? 7.191 7.984 8.744 1.00 94.94 86 PRO A C 1
ATOM 658 O O . PRO A 1 86 ? 6.183 8.040 8.037 1.00 94.94 86 PRO A O 1
ATOM 661 N N . GLN A 1 87 ? 8.397 8.333 8.301 1.00 95.94 87 GLN A N 1
ATOM 662 C CA . GLN A 1 87 ? 8.667 8.723 6.918 1.00 95.94 87 GLN A CA 1
ATOM 663 C C . GLN A 1 87 ? 8.594 7.528 5.957 1.00 95.94 87 GLN A C 1
ATOM 665 O O . GLN A 1 87 ? 8.878 6.390 6.338 1.00 95.94 87 GLN A O 1
ATOM 670 N N . VAL A 1 88 ? 8.309 7.798 4.680 1.00 96.94 88 VAL A N 1
ATOM 671 C CA . VAL A 1 88 ? 8.372 6.775 3.630 1.00 96.94 88 VAL A CA 1
ATOM 672 C C . VAL A 1 88 ? 9.826 6.378 3.368 1.00 96.94 88 VAL A C 1
ATOM 674 O O . VAL A 1 88 ? 10.625 7.183 2.873 1.00 96.94 88 VAL A O 1
ATOM 677 N N . LEU A 1 89 ? 10.149 5.114 3.657 1.00 94.31 89 LEU A N 1
ATOM 678 C CA . LEU A 1 89 ? 11.438 4.508 3.315 1.00 94.31 89 LEU A CA 1
ATOM 679 C C . LEU A 1 89 ? 11.526 4.215 1.814 1.00 94.31 89 LEU A C 1
ATOM 681 O O . LEU A 1 89 ? 12.393 4.745 1.123 1.00 94.31 89 LEU A O 1
ATOM 685 N N . GLU A 1 90 ? 10.601 3.402 1.310 1.00 93.44 90 GLU A N 1
ATOM 686 C CA . GLU A 1 90 ? 10.517 2.997 -0.089 1.00 93.44 90 GLU A CA 1
ATOM 687 C C . GLU A 1 90 ? 9.058 2.753 -0.491 1.00 93.44 90 GLU A C 1
ATOM 689 O O . GLU A 1 90 ? 8.228 2.386 0.340 1.00 93.44 90 GLU A O 1
ATOM 694 N N . ALA A 1 91 ? 8.746 2.973 -1.768 1.00 96.75 91 ALA A N 1
ATOM 695 C CA . ALA A 1 91 ? 7.430 2.732 -2.342 1.00 96.75 91 ALA A CA 1
ATOM 696 C C . ALA A 1 91 ? 7.586 2.273 -3.796 1.00 96.75 91 ALA A C 1
ATOM 698 O O . ALA A 1 91 ? 8.349 2.861 -4.568 1.00 96.75 91 ALA A O 1
ATOM 699 N N . PHE A 1 92 ? 6.864 1.215 -4.168 1.00 97.38 92 PHE A N 1
ATOM 700 C CA . PHE A 1 92 ? 6.983 0.589 -5.482 1.00 97.38 92 PHE A CA 1
ATOM 701 C C . PHE A 1 92 ? 5.624 0.232 -6.073 1.00 97.38 92 PHE A C 1
ATOM 703 O O . PHE A 1 92 ? 4.776 -0.337 -5.386 1.00 97.38 92 PHE A O 1
ATOM 710 N N . PHE A 1 93 ? 5.482 0.425 -7.382 1.00 97.81 93 PHE A N 1
ATOM 711 C CA . PHE A 1 93 ? 4.550 -0.362 -8.179 1.00 97.81 93 PHE A CA 1
ATOM 712 C C . PHE A 1 93 ? 5.166 -1.744 -8.390 1.00 97.81 93 PHE A C 1
ATOM 714 O O . PHE A 1 93 ? 6.319 -1.850 -8.809 1.00 97.81 93 PHE A O 1
ATOM 721 N N . SER A 1 94 ? 4.433 -2.810 -8.072 1.00 96.38 94 SER A N 1
ATOM 722 C CA . SER A 1 94 ? 4.947 -4.184 -8.112 1.00 96.38 94 SER A CA 1
ATOM 723 C C . SER A 1 94 ? 4.074 -5.071 -8.989 1.00 96.38 94 SER A C 1
ATOM 725 O O . SER A 1 94 ? 2.856 -5.073 -8.847 1.00 96.38 94 SER A O 1
ATOM 727 N N . ILE A 1 95 ? 4.699 -5.880 -9.847 1.00 96.12 95 ILE A N 1
ATOM 728 C CA . ILE A 1 95 ? 4.017 -6.894 -10.657 1.00 96.12 95 ILE A CA 1
ATOM 729 C C . ILE A 1 95 ? 4.613 -8.260 -10.327 1.00 96.12 95 ILE A C 1
ATOM 731 O O . ILE A 1 95 ? 5.811 -8.502 -10.510 1.00 96.12 95 ILE A O 1
ATOM 735 N N . VAL A 1 96 ? 3.766 -9.182 -9.869 1.00 92.75 96 VAL A N 1
ATOM 736 C CA . VAL A 1 96 ? 4.160 -10.572 -9.619 1.00 92.75 96 VAL A CA 1
ATOM 737 C C . VAL A 1 96 ? 4.241 -11.309 -10.954 1.00 92.75 96 VAL A C 1
ATOM 739 O O . VAL A 1 96 ? 3.230 -11.708 -11.521 1.00 92.75 96 VAL A O 1
ATOM 742 N N . THR A 1 97 ? 5.459 -11.484 -11.466 1.00 94.12 97 THR A N 1
ATOM 743 C CA . THR A 1 97 ? 5.715 -12.164 -12.752 1.00 94.12 97 THR A CA 1
ATOM 744 C C . THR A 1 97 ? 6.389 -13.529 -12.602 1.00 94.12 97 THR A C 1
ATOM 746 O O . THR A 1 97 ? 6.510 -14.270 -13.577 1.00 94.12 97 THR A O 1
ATOM 749 N N . THR A 1 98 ? 6.821 -13.894 -11.390 1.00 93.19 98 THR A N 1
ATOM 750 C CA . THR A 1 98 ? 7.415 -15.209 -11.116 1.00 93.19 98 THR A CA 1
ATOM 751 C C . THR A 1 98 ? 6.321 -16.201 -10.723 1.00 93.19 98 THR A C 1
ATOM 753 O O . THR A 1 98 ? 5.664 -15.980 -9.703 1.00 93.19 98 THR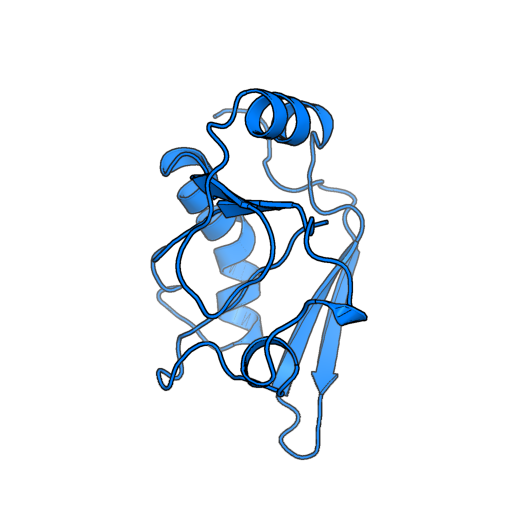 A O 1
ATOM 756 N N . PRO A 1 99 ? 6.133 -17.307 -11.464 1.00 93.75 99 PRO A N 1
ATOM 757 C CA . PRO A 1 99 ? 5.141 -18.304 -11.094 1.00 93.75 99 PRO A CA 1
ATOM 758 C C . PRO A 1 99 ? 5.582 -19.092 -9.844 1.00 93.75 99 PRO A C 1
AT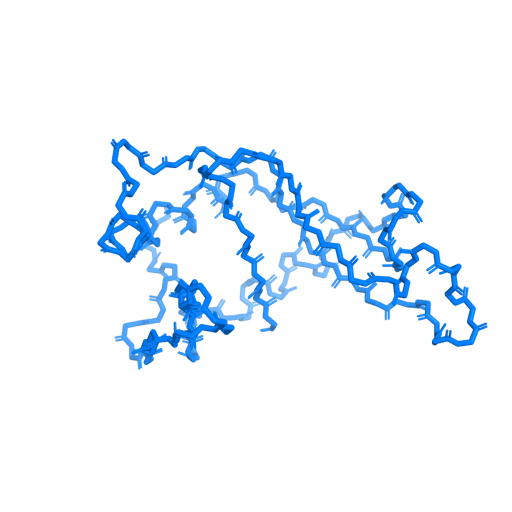OM 760 O O . PRO A 1 99 ? 6.791 -19.212 -9.593 1.00 93.75 99 PRO A O 1
ATOM 763 N N . PRO A 1 100 ? 4.637 -19.640 -9.055 1.00 93.19 100 PRO A N 1
ATOM 764 C CA . PRO A 1 100 ? 4.920 -20.261 -7.758 1.00 93.19 100 PRO A CA 1
ATOM 765 C C . PRO A 1 100 ? 6.004 -21.348 -7.782 1.00 93.19 100 PRO A C 1
ATOM 767 O O . PRO A 1 100 ? 6.830 -21.422 -6.873 1.00 93.19 100 PRO A O 1
ATOM 770 N N . GLU A 1 101 ? 6.052 -22.167 -8.833 1.00 95.56 101 GLU A N 1
ATOM 771 C CA . GLU A 1 101 ? 7.021 -23.253 -9.016 1.00 95.56 101 GLU A CA 1
ATOM 772 C C . GLU A 1 101 ? 8.455 -22.768 -9.286 1.00 95.56 101 GLU A C 1
ATOM 774 O O . GLU A 1 101 ? 9.403 -23.542 -9.167 1.00 95.56 101 GLU A O 1
ATOM 779 N N . ARG A 1 102 ? 8.628 -21.482 -9.615 1.00 94.75 102 ARG A N 1
ATOM 780 C CA . ARG A 1 102 ? 9.932 -20.839 -9.839 1.00 94.75 102 ARG A CA 1
ATOM 781 C C . ARG A 1 102 ? 10.375 -19.953 -8.676 1.00 94.75 102 ARG A C 1
ATOM 783 O O . ARG A 1 102 ? 11.436 -19.333 -8.770 1.00 94.75 102 ARG A O 1
ATOM 790 N N . LEU A 1 103 ? 9.591 -19.876 -7.600 1.00 94.62 103 LEU A N 1
ATOM 791 C CA . LEU A 1 103 ? 9.965 -19.125 -6.406 1.00 94.62 103 LEU A CA 1
ATOM 792 C C . LEU A 1 103 ? 11.117 -19.814 -5.673 1.00 94.62 103 LEU A C 1
ATOM 794 O O . LEU A 1 103 ? 11.071 -21.013 -5.383 1.00 94.62 103 LEU A O 1
ATOM 798 N N . ALA A 1 104 ? 12.137 -19.036 -5.315 1.00 92.81 104 ALA A N 1
ATOM 799 C CA . ALA A 1 104 ? 13.188 -19.516 -4.427 1.00 92.81 104 ALA A CA 1
ATOM 800 C C . ALA A 1 104 ? 12.604 -19.796 -3.026 1.00 92.81 104 ALA A C 1
ATOM 802 O O . ALA A 1 104 ? 11.651 -19.125 -2.627 1.00 92.81 104 ALA A O 1
ATOM 803 N N . PRO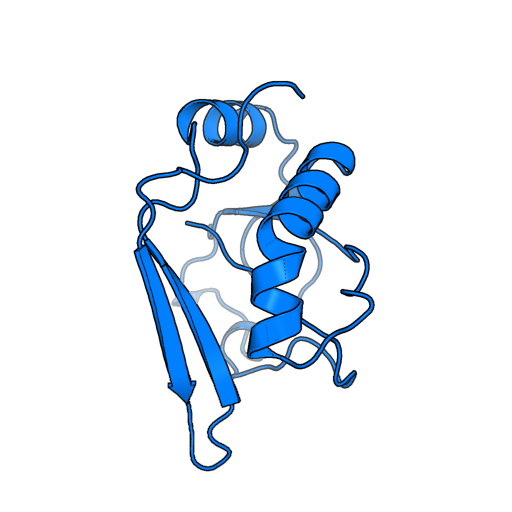 A 1 105 ? 13.178 -20.723 -2.233 1.00 92.94 105 PRO A N 1
ATOM 804 C CA . PRO A 1 105 ? 12.667 -21.036 -0.896 1.00 92.94 105 PRO A CA 1
ATOM 805 C C . PRO A 1 105 ? 12.456 -19.801 -0.011 1.00 92.94 105 PRO A C 1
ATOM 807 O O . PRO A 1 105 ? 11.406 -19.675 0.609 1.00 92.94 105 PRO A O 1
ATOM 810 N N . ILE A 1 106 ? 13.395 -18.847 -0.029 1.00 91.25 106 ILE A N 1
ATOM 811 C CA . ILE A 1 106 ? 13.305 -17.604 0.753 1.00 91.25 106 ILE A CA 1
ATOM 812 C C . ILE A 1 106 ? 12.085 -16.740 0.390 1.00 91.25 106 ILE A C 1
ATOM 814 O O . ILE A 1 106 ? 11.566 -16.040 1.246 1.00 91.25 106 ILE A O 1
ATOM 818 N N . GLN A 1 107 ? 11.584 -16.830 -0.845 1.00 92.12 107 GLN A N 1
ATOM 819 C CA . GLN A 1 107 ? 10.430 -16.061 -1.336 1.00 92.12 107 GLN A CA 1
ATOM 820 C C . GLN A 1 107 ? 9.084 -16.675 -0.914 1.00 92.12 107 GLN A C 1
ATOM 822 O O . GLN A 1 107 ? 8.029 -16.146 -1.249 1.00 92.12 107 GLN A O 1
ATOM 827 N N . ARG A 1 108 ? 9.110 -17.831 -0.239 1.00 90.19 108 ARG A N 1
ATOM 828 C CA . ARG A 1 108 ? 7.925 -18.604 0.169 1.00 90.19 108 ARG A CA 1
ATOM 829 C C . ARG A 1 108 ? 7.760 -18.671 1.683 1.00 90.19 108 ARG A C 1
ATOM 831 O O . ARG A 1 108 ? 6.766 -19.212 2.162 1.00 90.19 108 ARG A O 1
ATOM 838 N N . LEU A 1 109 ? 8.756 -18.196 2.426 1.00 90.81 109 LEU A N 1
ATOM 839 C CA . LEU A 1 109 ? 8.729 -18.202 3.878 1.00 90.81 109 LEU A CA 1
ATOM 840 C C . LEU A 1 109 ? 7.955 -16.980 4.387 1.00 90.81 109 LEU A C 1
ATOM 842 O O . LEU A 1 109 ? 8.085 -15.896 3.810 1.00 90.81 109 LEU A O 1
ATOM 846 N N . PRO A 1 110 ? 7.180 -17.127 5.476 1.00 90.25 110 PRO A N 1
ATOM 847 C CA . PRO A 1 110 ? 6.698 -15.976 6.224 1.00 90.25 110 PRO A CA 1
ATOM 848 C C . PRO A 1 110 ? 7.878 -15.076 6.601 1.00 90.25 110 PRO A C 1
ATOM 850 O O . PRO A 1 110 ? 8.918 -15.570 7.043 1.00 90.25 110 PRO A O 1
ATOM 853 N N . HIS A 1 111 ? 7.716 -13.771 6.422 1.00 88.56 111 HIS A N 1
ATOM 854 C CA . HIS A 1 111 ? 8.710 -12.773 6.795 1.00 88.56 111 HIS A CA 1
ATOM 855 C C . HIS A 1 111 ? 8.043 -11.608 7.520 1.00 88.56 111 HIS A C 1
ATOM 857 O O . HIS A 1 111 ? 6.820 -11.466 7.518 1.00 88.56 111 HIS A O 1
ATOM 863 N N . PHE A 1 112 ? 8.887 -10.808 8.153 1.00 89.25 112 PHE A N 1
ATOM 864 C CA . PHE A 1 112 ? 8.571 -9.486 8.662 1.00 89.25 112 PHE A CA 1
ATOM 865 C C . PHE A 1 112 ? 9.443 -8.481 7.901 1.00 89.25 112 PHE A C 1
ATOM 867 O O . PHE A 1 112 ? 10.536 -8.831 7.447 1.00 89.25 112 PHE A O 1
ATOM 874 N N . ASP A 1 113 ? 8.982 -7.241 7.778 1.00 88.25 113 ASP A N 1
ATOM 875 C CA . ASP A 1 113 ? 9.650 -6.241 6.932 1.00 88.25 113 ASP A CA 1
ATOM 876 C C . ASP A 1 113 ? 10.825 -5.546 7.636 1.00 88.25 113 ASP A C 1
ATOM 878 O O . ASP A 1 113 ? 11.648 -4.889 6.999 1.00 88.25 113 ASP A O 1
ATOM 882 N N . GLY A 1 114 ? 10.913 -5.682 8.958 1.00 89.75 114 GLY A N 1
ATOM 883 C CA . GLY A 1 114 ? 12.013 -5.187 9.780 1.00 89.75 114 GLY A CA 1
ATOM 884 C C . GLY A 1 114 ? 11.737 -5.322 11.275 1.00 89.75 114 GLY A C 1
ATOM 885 O O . GLY A 1 114 ? 10.706 -5.848 11.689 1.00 89.75 114 GLY A O 1
ATOM 886 N N . LEU A 1 115 ? 12.711 -4.903 12.078 1.00 90.25 115 LEU A N 1
ATOM 887 C CA . LEU A 1 115 ? 12.711 -5.098 13.532 1.00 90.25 115 LEU A CA 1
ATOM 888 C C . LEU A 1 115 ? 12.204 -3.871 14.298 1.00 90.25 115 LEU A C 1
ATOM 890 O O . LEU A 1 115 ? 12.002 -3.943 15.507 1.00 90.25 115 LEU A O 1
ATOM 894 N N . GLU A 1 116 ? 12.057 -2.741 13.613 1.00 92.44 116 GLU A N 1
ATOM 895 C CA . GLU A 1 116 ? 11.639 -1.474 14.195 1.00 92.44 116 GLU A CA 1
ATOM 896 C C . GLU A 1 116 ? 10.139 -1.499 14.507 1.00 92.44 116 GLU A C 1
ATOM 898 O O . GLU A 1 116 ? 9.331 -1.914 13.674 1.00 92.44 116 GLU A O 1
ATOM 903 N N . ALA A 1 117 ? 9.761 -1.034 15.700 1.00 86.75 117 ALA A N 1
ATOM 904 C CA . ALA A 1 117 ? 8.368 -1.034 16.150 1.00 86.75 117 ALA A CA 1
ATOM 905 C C . ALA A 1 117 ? 7.486 -0.106 15.301 1.00 86.75 117 ALA A C 1
ATOM 907 O O . ALA A 1 117 ? 6.285 -0.319 15.164 1.00 86.75 117 ALA A O 1
ATOM 908 N N . GLU A 1 118 ? 8.101 0.912 14.709 1.00 91.19 118 GLU A N 1
ATOM 909 C CA . GLU A 1 118 ? 7.464 1.914 13.872 1.00 91.19 118 GLU A CA 1
ATOM 910 C C . GLU A 1 118 ? 7.404 1.493 12.395 1.00 91.19 118 GLU A C 1
ATOM 912 O O . GLU A 1 118 ? 6.952 2.259 11.544 1.00 91.19 118 GLU A O 1
ATOM 917 N N . ARG A 1 119 ? 7.865 0.286 12.041 1.00 94.00 119 ARG A N 1
ATOM 918 C CA . ARG A 1 119 ? 7.829 -0.171 10.653 1.00 94.00 119 ARG A CA 1
ATOM 919 C C . ARG A 1 119 ? 6.418 -0.582 10.249 1.00 94.00 119 ARG A C 1
ATOM 921 O O . ARG A 1 119 ? 5.911 -1.619 10.668 1.00 94.00 119 ARG A O 1
ATOM 928 N N . ILE A 1 120 ? 5.826 0.204 9.354 1.00 95.19 120 ILE A N 1
ATOM 929 C CA . ILE A 1 120 ? 4.525 -0.081 8.750 1.00 95.19 120 ILE A CA 1
ATOM 930 C C . ILE A 1 120 ? 4.706 -0.483 7.289 1.00 95.19 120 ILE A C 1
ATOM 932 O O . ILE A 1 120 ? 5.324 0.235 6.504 1.00 95.19 120 ILE A O 1
ATOM 936 N N . ALA A 1 121 ? 4.119 -1.622 6.934 1.00 95.25 121 ALA A N 1
ATOM 937 C CA . ALA A 1 121 ? 3.971 -2.069 5.559 1.00 95.25 121 ALA A CA 1
ATOM 938 C C . ALA A 1 121 ? 2.596 -1.652 5.030 1.00 95.25 121 ALA A C 1
ATOM 940 O O . ALA A 1 121 ? 1.581 -1.842 5.704 1.00 95.25 121 ALA A O 1
ATOM 941 N N . VAL A 1 122 ? 2.556 -1.110 3.814 1.00 96.12 122 VAL A N 1
ATOM 942 C CA . VAL A 1 122 ? 1.311 -0.755 3.125 1.00 96.12 122 VAL A CA 1
ATOM 943 C C . VAL A 1 122 ? 1.290 -1.452 1.775 1.00 96.12 122 VAL A C 1
ATOM 945 O O . VAL A 1 122 ? 2.260 -1.393 1.022 1.00 96.12 122 VAL A O 1
ATOM 948 N N . LEU A 1 123 ? 0.166 -2.096 1.467 1.00 96.31 123 LEU A N 1
ATOM 949 C CA . LEU A 1 123 ? -0.069 -2.744 0.187 1.00 96.31 123 LEU A CA 1
ATOM 950 C C . LEU A 1 123 ? -1.421 -2.295 -0.363 1.00 96.31 123 LEU A C 1
ATOM 952 O O . LEU A 1 123 ? -2.436 -2.382 0.324 1.00 96.31 123 LEU A O 1
ATOM 956 N N . ILE A 1 124 ? -1.405 -1.802 -1.598 1.00 96.19 124 ILE A N 1
ATOM 957 C CA . ILE A 1 124 ? -2.580 -1.344 -2.341 1.00 96.19 124 ILE A CA 1
ATOM 958 C C . ILE A 1 124 ? -2.649 -2.191 -3.613 1.00 96.19 124 ILE A C 1
ATOM 960 O O . ILE A 1 124 ? -1.624 -2.366 -4.277 1.00 96.19 124 ILE A O 1
ATOM 964 N N . TYR A 1 125 ? -3.832 -2.729 -3.909 1.00 91.19 125 TYR A N 1
ATOM 965 C CA . TYR A 1 125 ? -4.093 -3.605 -5.055 1.00 91.19 125 TYR A CA 1
ATOM 966 C C . TYR A 1 125 ? -4.892 -2.892 -6.145 1.00 91.19 125 TYR A C 1
ATOM 968 O O . TYR A 1 125 ? -5.760 -2.062 -5.790 1.00 91.19 125 TYR A O 1
#

Sequence (125 aa):
MDDPILNPARTVAVHRQGAERQPVIVIDDVLADPARWRAAAEAGDYARVGAHYPGVRAFVDRDWADAMRDALAPLLADTFALDPVPQVLEAFFSIVTTPPERLAPIQRLPHFDGLEAERIAVLIY

pLDDT: mean 94.29, std 5.27, range [57.31, 98.44]